Protein AF-A0A7V5DL44-F1 (afdb_monomer_lite)

Structure (mmCIF, N/CA/C/O backbone):
data_AF-A0A7V5DL44-F1
#
_entry.id   AF-A0A7V5DL44-F1
#
loop_
_atom_site.group_PDB
_atom_site.id
_atom_site.type_symbol
_atom_site.label_atom_id
_atom_site.label_alt_id
_atom_site.label_comp_id
_atom_site.label_asym_id
_atom_site.label_entity_id
_atom_site.label_seq_id
_atom_site.pdbx_PDB_ins_code
_atom_site.Cartn_x
_atom_site.Cartn_y
_atom_site.Cartn_z
_atom_site.occupancy
_atom_site.B_iso_or_equiv
_atom_site.auth_seq_id
_atom_site.auth_comp_id
_atom_site.auth_asym_id
_atom_site.auth_atom_id
_atom_site.pdbx_PDB_model_num
ATOM 1 N N . MET A 1 1 ? -21.864 4.013 19.031 1.00 68.75 1 MET A N 1
ATOM 2 C CA . MET A 1 1 ? -21.005 2.864 19.390 1.00 68.75 1 MET A CA 1
ATOM 3 C C . MET A 1 1 ? -19.789 2.934 18.497 1.00 68.75 1 MET A C 1
ATOM 5 O O . MET A 1 1 ? -19.977 3.249 17.329 1.00 68.75 1 MET A O 1
ATOM 9 N N . ALA A 1 2 ? -18.599 2.696 19.039 1.00 81.38 2 ALA A N 1
ATOM 10 C CA . ALA A 1 2 ? -17.371 2.682 18.258 1.00 81.38 2 ALA A CA 1
ATOM 11 C C . ALA A 1 2 ? -17.384 1.507 17.257 1.00 81.38 2 ALA A C 1
ATOM 13 O O . ALA A 1 2 ? -17.842 0.404 17.581 1.00 81.38 2 ALA A O 1
ATOM 14 N N . THR A 1 3 ? -16.937 1.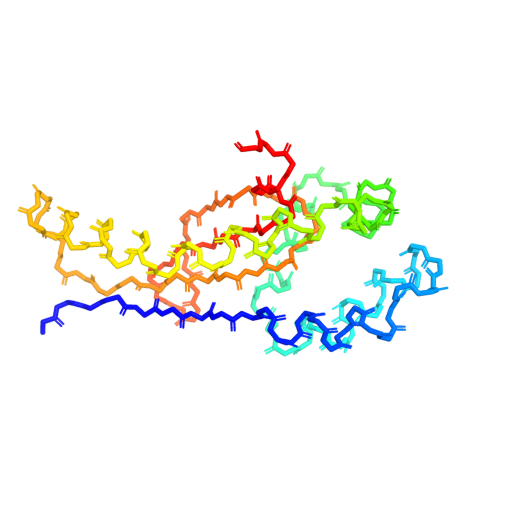764 16.032 1.00 91.25 3 THR A N 1
ATOM 15 C CA . THR A 1 3 ? -16.971 0.842 14.894 1.00 91.25 3 THR A CA 1
ATOM 16 C C . THR A 1 3 ? -15.616 0.747 14.199 1.00 91.25 3 THR A C 1
ATOM 18 O O . THR A 1 3 ? -14.800 1.668 14.243 1.00 91.25 3 THR A O 1
ATOM 21 N N . CYS A 1 4 ? -15.380 -0.359 13.492 1.00 95.00 4 CYS A N 1
ATOM 22 C CA . CYS A 1 4 ? -14.296 -0.426 12.519 1.00 95.00 4 CYS A CA 1
ATOM 23 C C . CYS A 1 4 ? -14.834 -0.308 11.094 1.00 95.00 4 CYS A C 1
ATOM 25 O O . CYS A 1 4 ? -15.925 -0.781 10.770 1.00 95.00 4 CYS A O 1
ATOM 27 N N . ARG A 1 5 ? -14.044 0.329 10.231 1.00 96.62 5 ARG A N 1
ATOM 28 C CA . ARG A 1 5 ? -14.288 0.409 8.789 1.00 96.62 5 ARG A CA 1
ATOM 29 C C . ARG A 1 5 ? -13.072 -0.098 8.040 1.00 96.62 5 ARG A C 1
ATOM 31 O O . ARG A 1 5 ? -11.958 -0.021 8.549 1.00 96.62 5 ARG A O 1
ATOM 38 N N . ILE A 1 6 ? -13.295 -0.578 6.823 1.00 98.06 6 ILE A N 1
ATOM 39 C CA . ILE A 1 6 ? -12.233 -1.092 5.962 1.00 98.06 6 ILE A CA 1
ATOM 40 C C . ILE A 1 6 ? -12.301 -0.375 4.620 1.00 98.06 6 ILE A C 1
ATOM 42 O O . ILE A 1 6 ? -13.351 -0.352 3.978 1.00 98.06 6 ILE A O 1
ATOM 46 N N . LEU A 1 7 ? -11.183 0.222 4.226 1.00 98.12 7 LEU A N 1
ATOM 47 C CA . LEU A 1 7 ? -10.916 0.680 2.873 1.00 98.12 7 LEU A CA 1
ATOM 48 C C . LEU A 1 7 ? -10.034 -0.377 2.207 1.00 98.12 7 LEU A C 1
ATOM 50 O O . LEU A 1 7 ? -8.841 -0.455 2.488 1.00 98.12 7 LEU A O 1
ATOM 54 N N . ASP A 1 8 ? -10.636 -1.207 1.362 1.00 98.44 8 ASP A N 1
ATOM 55 C CA . ASP A 1 8 ? -9.925 -2.191 0.548 1.00 98.44 8 ASP A CA 1
ATOM 56 C C . ASP A 1 8 ? -9.713 -1.609 -0.851 1.00 98.44 8 ASP A C 1
ATOM 58 O O . ASP A 1 8 ? -10.669 -1.219 -1.521 1.00 98.44 8 ASP A O 1
ATOM 62 N N . THR A 1 9 ? -8.455 -1.506 -1.266 1.00 98.56 9 THR A N 1
ATOM 63 C CA . THR A 1 9 ? -8.069 -0.916 -2.554 1.00 98.56 9 THR A CA 1
ATOM 64 C C . THR A 1 9 ? -7.603 -1.972 -3.564 1.00 98.56 9 THR A C 1
ATOM 66 O O . THR A 1 9 ? -7.057 -1.635 -4.614 1.00 98.56 9 THR A O 1
ATOM 69 N N . TRP A 1 10 ? -7.813 -3.259 -3.263 1.00 98.44 10 TRP A N 1
ATOM 70 C CA . TRP A 1 10 ? -7.323 -4.385 -4.057 1.00 98.44 10 TRP A CA 1
ATOM 71 C C . TRP A 1 10 ? -7.825 -4.396 -5.503 1.00 98.44 10 TRP A C 1
ATOM 73 O O . TRP A 1 10 ? -7.038 -4.597 -6.424 1.00 98.44 10 TRP A O 1
ATOM 83 N N . ASP A 1 11 ? -9.110 -4.128 -5.732 1.00 98.31 11 ASP A N 1
ATOM 84 C CA . ASP A 1 11 ? -9.665 -4.123 -7.092 1.00 98.31 11 ASP A CA 1
ATOM 85 C C . ASP A 1 11 ? -9.090 -2.981 -7.942 1.00 98.31 11 ASP A C 1
ATOM 87 O O . ASP A 1 11 ? -8.891 -3.126 -9.150 1.00 98.31 11 ASP A O 1
ATOM 91 N N . ASP A 1 12 ? -8.805 -1.840 -7.315 1.00 98.56 12 ASP A N 1
ATOM 92 C CA . ASP A 1 12 ? -8.146 -0.697 -7.945 1.00 98.56 12 ASP A CA 1
ATOM 93 C C . ASP A 1 12 ? -6.701 -1.047 -8.307 1.00 98.56 12 ASP A C 1
ATOM 95 O O . ASP A 1 12 ? -6.270 -0.782 -9.431 1.00 98.56 12 ASP A O 1
ATOM 99 N N . PHE A 1 13 ? -5.998 -1.733 -7.403 1.00 98.56 13 PHE A N 1
ATOM 100 C CA . PHE A 1 13 ? -4.676 -2.284 -7.668 1.00 98.56 13 PHE A CA 1
ATOM 101 C C . PHE A 1 13 ? -4.686 -3.282 -8.833 1.00 98.56 13 PHE A C 1
ATOM 103 O O . PHE A 1 13 ? -3.849 -3.168 -9.723 1.00 98.56 13 PHE A O 1
ATOM 110 N N . LEU A 1 14 ? -5.625 -4.234 -8.878 1.00 98.38 14 LEU A N 1
ATOM 111 C CA . LEU A 1 14 ? -5.693 -5.225 -9.959 1.00 98.38 14 LEU A CA 1
ATOM 112 C C . LEU A 1 14 ? -5.922 -4.574 -11.327 1.00 98.38 14 LEU A C 1
ATOM 114 O O . LEU A 1 14 ? -5.328 -5.007 -12.316 1.00 98.38 14 LEU A O 1
ATOM 118 N N . ARG A 1 15 ? -6.744 -3.519 -11.395 1.00 98.12 15 ARG A N 1
ATOM 119 C CA . ARG A 1 15 ? -6.946 -2.755 -12.638 1.00 98.12 15 ARG A CA 1
ATOM 120 C C . ARG A 1 15 ? -5.672 -2.055 -13.091 1.00 98.12 15 ARG A C 1
ATOM 122 O O . ARG A 1 15 ? -5.319 -2.161 -14.263 1.00 98.12 15 ARG A O 1
ATOM 129 N N . PHE A 1 16 ? -4.972 -1.401 -12.168 1.00 97.56 16 PHE A N 1
ATOM 130 C CA . PHE A 1 16 ? -3.660 -0.822 -12.444 1.00 97.56 16 PHE A CA 1
ATOM 131 C C . PHE A 1 16 ? -2.675 -1.894 -12.922 1.00 97.56 16 PHE A C 1
ATOM 133 O O . PHE A 1 16 ? -2.022 -1.736 -13.953 1.00 97.56 16 PHE A O 1
ATOM 140 N N . TRP A 1 17 ? -2.593 -3.011 -12.201 1.00 98.06 17 TRP A N 1
ATOM 141 C CA . TRP A 1 17 ? -1.624 -4.059 -12.475 1.00 98.06 17 TRP A CA 1
ATOM 142 C C . TRP A 1 17 ? -1.855 -4.710 -13.838 1.00 98.06 17 TRP A C 1
ATOM 144 O O . TRP A 1 17 ? -0.895 -4.970 -14.557 1.00 98.06 17 TRP A O 1
ATOM 154 N N . ALA A 1 18 ? -3.112 -4.889 -14.250 1.00 97.75 18 ALA A N 1
ATOM 155 C CA . ALA A 1 18 ? -3.444 -5.382 -15.584 1.00 97.75 18 ALA A CA 1
ATOM 156 C C . ALA A 1 18 ? -2.870 -4.499 -16.710 1.00 97.75 18 ALA A C 1
ATOM 158 O O . ALA A 1 18 ? -2.484 -5.023 -17.753 1.00 97.75 18 ALA A O 1
ATOM 159 N N . ALA A 1 19 ? -2.778 -3.181 -16.500 1.00 96.56 19 ALA A N 1
ATOM 160 C CA . ALA A 1 19 ? -2.156 -2.252 -17.445 1.00 96.56 19 ALA A CA 1
ATOM 161 C C . ALA A 1 19 ? -0.626 -2.156 -17.281 1.00 96.56 19 ALA A C 1
ATOM 163 O O . ALA A 1 19 ? 0.086 -1.891 -18.249 1.00 96.56 19 ALA A O 1
ATOM 164 N N . ALA A 1 20 ? -0.115 -2.364 -16.065 1.00 97.44 20 ALA A N 1
ATOM 165 C CA . ALA A 1 20 ? 1.287 -2.150 -15.721 1.00 97.44 20 ALA A CA 1
ATOM 166 C C . ALA A 1 20 ? 2.180 -3.387 -15.903 1.00 97.44 20 ALA A C 1
ATOM 168 O O . ALA A 1 20 ? 3.370 -3.239 -16.169 1.00 97.44 20 ALA A O 1
ATOM 169 N N . ALA A 1 21 ? 1.645 -4.604 -15.771 1.00 96.75 21 ALA A N 1
ATOM 170 C CA . ALA A 1 21 ? 2.434 -5.828 -15.593 1.00 96.75 21 ALA A CA 1
ATOM 171 C C . ALA A 1 21 ? 3.474 -6.094 -16.697 1.00 96.75 21 ALA A C 1
ATOM 173 O O . ALA A 1 21 ? 4.521 -6.675 -16.422 1.00 96.75 21 ALA A O 1
ATOM 174 N N . SER A 1 22 ? 3.209 -5.666 -17.935 1.00 96.69 22 SER A N 1
ATOM 175 C CA . SER A 1 22 ? 4.127 -5.828 -19.073 1.00 96.69 22 SER A CA 1
ATOM 176 C C . SER A 1 22 ? 5.089 -4.653 -19.284 1.00 96.69 22 SER A C 1
ATOM 178 O O . SER A 1 22 ? 5.926 -4.706 -20.183 1.00 96.69 22 SER A O 1
ATOM 180 N N . LEU A 1 23 ? 4.944 -3.567 -18.524 1.00 97.81 23 LEU A N 1
ATOM 181 C CA . LEU A 1 23 ? 5.808 -2.391 -18.603 1.00 97.81 23 LEU A CA 1
ATOM 182 C C . LEU A 1 23 ? 7.118 -2.620 -17.829 1.00 97.81 23 LEU A C 1
ATOM 184 O O . LEU A 1 23 ? 7.142 -3.408 -16.885 1.00 97.81 23 LEU A O 1
ATOM 188 N N . PRO A 1 24 ? 8.213 -1.920 -18.174 1.00 97.25 24 PRO A N 1
ATOM 189 C CA . PRO A 1 24 ? 9.427 -1.952 -17.363 1.00 97.25 24 PRO A CA 1
ATOM 190 C C . PRO A 1 24 ? 9.192 -1.310 -15.976 1.00 97.25 24 PRO A C 1
ATOM 192 O O . PRO A 1 24 ? 8.373 -0.391 -15.876 1.00 97.25 24 PRO A O 1
ATOM 195 N N . PRO A 1 25 ? 9.926 -1.713 -14.918 1.00 96.69 25 PRO A N 1
ATOM 196 C CA . PRO A 1 25 ? 9.656 -1.276 -13.541 1.00 96.69 25 PRO A CA 1
ATOM 197 C C . PRO A 1 25 ? 9.572 0.246 -13.314 1.00 96.69 25 PRO A C 1
ATOM 199 O O . PRO A 1 25 ? 8.657 0.677 -12.613 1.00 96.69 25 PRO A O 1
ATOM 202 N N . PRO A 1 26 ? 10.409 1.100 -13.941 1.00 96.12 26 PRO A N 1
ATOM 203 C CA . PRO A 1 26 ? 10.242 2.551 -13.820 1.00 96.12 26 PRO A CA 1
ATOM 204 C C . PRO A 1 26 ? 8.886 3.048 -14.347 1.00 96.12 26 PRO A C 1
ATOM 206 O O . PRO A 1 26 ? 8.226 3.868 -13.713 1.00 96.12 26 PRO A O 1
ATOM 209 N N . ALA A 1 27 ? 8.418 2.495 -15.471 1.00 97.50 27 ALA A N 1
ATOM 210 C CA . ALA A 1 27 ? 7.110 2.833 -16.028 1.00 97.50 27 ALA A CA 1
ATOM 211 C C . ALA A 1 27 ? 5.956 2.274 -15.176 1.00 97.50 27 ALA A C 1
ATOM 213 O O . ALA A 1 27 ? 4.901 2.902 -15.088 1.00 97.50 27 ALA A O 1
ATOM 214 N N . GLN A 1 28 ? 6.157 1.132 -14.508 1.00 98.00 28 GLN A N 1
ATOM 215 C CA . GLN A 1 28 ? 5.209 0.613 -13.516 1.00 98.00 28 GLN A CA 1
ATOM 216 C C . GLN A 1 28 ? 5.080 1.562 -12.320 1.00 98.00 28 GLN A C 1
ATOM 218 O O . GLN A 1 28 ? 3.961 1.838 -11.896 1.00 98.00 28 GLN A O 1
ATOM 223 N N . ALA A 1 29 ? 6.191 2.120 -11.827 1.00 96.75 29 ALA A N 1
ATOM 224 C CA . ALA A 1 29 ? 6.191 3.093 -10.735 1.00 96.75 29 ALA A CA 1
ATOM 225 C C . ALA A 1 29 ? 5.481 4.401 -11.097 1.00 96.75 29 ALA A C 1
ATOM 227 O O . ALA A 1 29 ? 4.677 4.917 -10.312 1.00 96.75 29 ALA A O 1
ATOM 228 N N . ASP A 1 30 ? 5.718 4.912 -12.303 1.00 97.06 30 ASP A N 1
ATOM 229 C CA . ASP A 1 30 ? 5.024 6.104 -12.780 1.00 97.06 30 ASP A CA 1
ATOM 230 C C . ASP A 1 30 ? 3.518 5.871 -12.928 1.00 97.06 30 ASP A C 1
ATOM 232 O O . ASP A 1 30 ? 2.725 6.710 -12.485 1.00 97.06 30 ASP A O 1
ATOM 236 N N . LEU A 1 31 ? 3.113 4.725 -13.485 1.00 97.69 31 LEU A N 1
ATOM 237 C CA . LEU A 1 31 ? 1.702 4.379 -13.642 1.00 97.69 31 LEU A CA 1
ATOM 238 C C . LEU A 1 31 ? 1.026 4.084 -12.293 1.00 97.69 31 LEU A C 1
ATOM 240 O O . LEU A 1 31 ? -0.113 4.495 -12.085 1.00 97.69 31 LEU A O 1
ATOM 244 N N . TRP A 1 32 ? 1.732 3.461 -11.345 1.00 98.06 32 TRP A N 1
ATOM 245 C CA . TRP A 1 32 ? 1.243 3.233 -9.981 1.00 98.06 32 TRP A CA 1
ATOM 246 C C . TRP A 1 32 ? 0.868 4.552 -9.314 1.00 98.06 32 TRP A C 1
ATOM 248 O O . TRP A 1 32 ? -0.217 4.680 -8.745 1.00 98.06 32 TRP A O 1
ATOM 258 N N . ARG A 1 33 ? 1.728 5.568 -9.451 1.00 97.81 33 ARG A N 1
ATOM 259 C CA . ARG A 1 33 ? 1.449 6.914 -8.949 1.00 97.81 33 ARG A CA 1
ATOM 260 C C . ARG A 1 33 ? 0.279 7.565 -9.688 1.00 97.81 33 ARG A C 1
ATOM 262 O O . ARG A 1 33 ? -0.579 8.167 -9.048 1.00 97.81 33 ARG A O 1
ATOM 269 N N . ALA A 1 34 ? 0.297 7.513 -11.018 1.00 97.69 34 ALA A N 1
ATOM 270 C CA . ALA A 1 34 ? -0.598 8.296 -11.867 1.00 97.69 34 ALA A CA 1
ATOM 271 C C . ALA A 1 34 ? -2.021 7.725 -11.985 1.00 97.69 34 ALA A C 1
ATOM 273 O O . ALA A 1 34 ? -2.941 8.496 -12.242 1.00 97.69 34 ALA A O 1
ATOM 274 N N . ASP A 1 35 ? -2.209 6.417 -11.793 1.00 97.50 35 ASP A N 1
ATOM 275 C CA . ASP A 1 35 ? -3.515 5.755 -11.911 1.00 97.50 35 ASP A CA 1
ATOM 276 C C . ASP A 1 35 ? -4.013 5.207 -10.568 1.00 97.50 35 ASP A C 1
ATOM 278 O O . ASP A 1 35 ? -5.024 5.676 -10.044 1.00 97.50 35 ASP A O 1
ATOM 282 N N . TYR A 1 36 ? -3.297 4.251 -9.970 1.00 98.38 36 TYR A N 1
ATOM 283 C CA . TYR A 1 36 ? -3.757 3.602 -8.739 1.00 98.38 36 TYR A CA 1
ATOM 284 C C . TYR A 1 36 ? -3.764 4.570 -7.551 1.00 98.38 36 TYR A C 1
ATOM 286 O O . TYR A 1 36 ? -4.806 4.825 -6.946 1.00 98.38 36 TYR A O 1
ATOM 294 N N . MET A 1 37 ? -2.612 5.159 -7.237 1.00 98.25 37 MET A N 1
ATOM 295 C CA . MET A 1 37 ? -2.454 6.040 -6.081 1.00 98.25 37 MET A CA 1
ATOM 296 C C . MET A 1 37 ? -3.059 7.430 -6.268 1.00 98.25 37 MET A C 1
ATOM 298 O O . MET A 1 37 ? -3.366 8.092 -5.278 1.00 98.25 37 MET A O 1
ATOM 302 N N . ALA A 1 38 ? -3.300 7.868 -7.505 1.00 97.81 38 ALA A N 1
ATOM 303 C CA . ALA A 1 38 ? -4.003 9.122 -7.776 1.00 97.81 38 ALA A CA 1
ATOM 304 C C . ALA A 1 38 ? -5.422 9.141 -7.174 1.00 97.81 38 ALA A C 1
ATOM 306 O O . ALA A 1 38 ? -5.941 10.205 -6.836 1.00 97.81 38 ALA A O 1
ATOM 307 N N . ARG A 1 39 ? -6.028 7.963 -6.977 1.00 98.06 39 ARG A N 1
ATOM 308 C CA . ARG A 1 39 ? -7.332 7.786 -6.315 1.00 98.06 39 ARG A CA 1
ATOM 309 C C . ARG A 1 39 ? -7.260 7.932 -4.794 1.00 98.06 39 ARG A C 1
ATOM 311 O O . ARG A 1 39 ? -8.280 8.168 -4.154 1.00 98.06 39 ARG A O 1
ATOM 318 N N . TYR A 1 40 ? -6.061 7.812 -4.225 1.00 98.31 40 TYR A N 1
ATOM 319 C CA . TYR A 1 40 ? -5.799 7.819 -2.787 1.00 98.31 40 TYR A CA 1
ATOM 320 C C . TYR A 1 40 ? -4.658 8.802 -2.457 1.00 98.31 40 TYR A C 1
ATOM 322 O O . TYR A 1 40 ? -3.593 8.396 -1.988 1.00 98.31 40 TYR A O 1
ATOM 330 N N . PRO A 1 41 ? -4.844 10.117 -2.687 1.00 97.94 41 PRO A N 1
ATOM 331 C CA . PRO A 1 41 ? -3.758 11.100 -2.620 1.00 97.94 41 PRO A CA 1
ATOM 332 C C . PRO A 1 41 ? -3.107 11.210 -1.235 1.00 97.94 41 PRO A C 1
ATOM 334 O O . PRO A 1 41 ? -1.904 11.451 -1.135 1.00 97.94 41 PRO A O 1
ATOM 337 N N . GLU A 1 42 ? -3.863 11.005 -0.152 1.00 98.12 42 GLU A N 1
ATOM 338 C CA . GLU A 1 42 ? -3.279 10.954 1.192 1.00 98.12 42 GLU A CA 1
ATOM 339 C C . GLU A 1 42 ? -2.394 9.713 1.379 1.00 98.12 42 GLU A C 1
ATOM 341 O O . GLU A 1 42 ? -1.322 9.816 1.977 1.00 98.12 42 GLU A O 1
ATOM 346 N N . LEU A 1 43 ? -2.806 8.558 0.846 1.00 97.62 43 LEU A N 1
ATOM 347 C CA . LEU A 1 43 ? -2.044 7.310 0.925 1.00 97.62 43 LEU A CA 1
ATOM 348 C C . LEU A 1 43 ? -0.745 7.407 0.119 1.00 97.62 43 LEU A C 1
ATOM 350 O O . LEU A 1 43 ? 0.307 6.994 0.605 1.00 97.62 43 LEU A O 1
ATOM 354 N N . LEU A 1 44 ? -0.811 8.006 -1.074 1.00 97.88 44 LEU A N 1
ATOM 355 C CA . LEU A 1 44 ? 0.360 8.322 -1.890 1.00 97.88 44 LEU A CA 1
ATOM 356 C C . LEU A 1 44 ? 1.349 9.185 -1.114 1.00 97.88 44 LEU A C 1
ATOM 358 O O . LEU A 1 44 ? 2.523 8.844 -0.999 1.00 97.88 44 LEU A O 1
ATOM 362 N N . ARG A 1 45 ? 0.857 10.303 -0.571 1.00 97.31 45 ARG A N 1
ATOM 363 C CA . ARG A 1 45 ? 1.691 11.260 0.148 1.00 97.31 45 ARG A CA 1
ATOM 364 C C . ARG A 1 45 ? 2.365 10.605 1.347 1.00 97.31 45 ARG A C 1
ATOM 366 O O . ARG A 1 45 ? 3.556 10.782 1.519 1.00 97.31 45 ARG A O 1
ATOM 373 N N . LYS A 1 46 ? 1.647 9.799 2.132 1.00 96.75 46 LYS A N 1
ATOM 374 C CA . LYS A 1 46 ? 2.234 9.088 3.280 1.00 96.75 46 LYS A CA 1
ATOM 375 C C . LYS A 1 46 ? 3.402 8.183 2.889 1.00 96.75 46 LYS A C 1
ATOM 377 O O . LYS A 1 46 ? 4.410 8.195 3.580 1.00 96.75 46 LYS A O 1
ATOM 382 N N . GLN A 1 47 ? 3.273 7.429 1.799 1.00 96.56 47 GLN A N 1
ATOM 383 C CA . GLN A 1 47 ? 4.343 6.546 1.325 1.00 96.56 47 GLN A CA 1
ATOM 384 C C . GLN A 1 47 ? 5.528 7.329 0.748 1.00 96.56 47 GLN A C 1
ATOM 386 O O . GLN A 1 47 ? 6.681 7.020 1.030 1.00 96.56 47 GLN A O 1
ATOM 391 N N . ALA A 1 48 ? 5.256 8.371 -0.040 1.00 96.00 48 ALA A N 1
ATOM 392 C CA . ALA A 1 48 ? 6.308 9.210 -0.604 1.00 96.00 48 ALA A CA 1
ATOM 393 C C . ALA A 1 48 ? 7.055 10.005 0.483 1.00 96.00 48 ALA A C 1
ATOM 395 O O . ALA A 1 48 ? 8.281 10.101 0.432 1.00 96.00 48 ALA A O 1
ATOM 396 N N . ASP A 1 49 ? 6.334 10.548 1.469 1.00 95.88 49 ASP A N 1
ATOM 397 C CA . ASP A 1 49 ? 6.896 11.305 2.592 1.00 95.88 49 ASP A CA 1
ATOM 398 C C . ASP A 1 49 ? 7.786 10.407 3.471 1.00 95.88 49 ASP A C 1
ATOM 400 O O . ASP A 1 49 ? 8.827 10.868 3.935 1.00 95.88 49 ASP A O 1
ATOM 404 N N . ASP A 1 50 ? 7.425 9.130 3.665 1.00 95.62 50 ASP A N 1
ATOM 405 C CA . ASP A 1 50 ? 8.214 8.166 4.446 1.00 95.62 50 ASP A CA 1
ATOM 406 C C . ASP A 1 50 ? 9.635 8.005 3.884 1.00 95.62 50 ASP A C 1
ATOM 408 O O . ASP A 1 50 ? 10.615 8.233 4.598 1.00 95.62 50 ASP A O 1
ATOM 412 N N . TYR A 1 51 ? 9.764 7.741 2.582 1.00 95.62 51 TYR A N 1
ATOM 413 C CA . TYR A 1 51 ? 11.070 7.679 1.918 1.00 95.62 51 TYR A CA 1
ATOM 414 C C . TYR A 1 51 ? 11.757 9.043 1.822 1.00 95.62 51 TYR A C 1
ATOM 416 O O . TYR A 1 51 ? 12.958 9.152 2.077 1.00 95.62 51 TYR A O 1
ATOM 424 N N . THR A 1 52 ? 11.001 10.102 1.519 1.00 94.69 52 THR A N 1
ATOM 425 C CA . THR A 1 52 ? 11.556 11.460 1.403 1.00 94.69 52 THR A CA 1
ATOM 426 C C . THR A 1 52 ? 12.188 11.914 2.721 1.00 94.69 52 THR A C 1
ATOM 428 O O . THR A 1 52 ? 13.256 12.524 2.714 1.00 94.69 52 THR A O 1
ATOM 431 N N . SER A 1 53 ? 11.584 11.566 3.863 1.00 95.31 53 SER A N 1
ATOM 432 C CA . SER A 1 53 ? 12.117 11.874 5.197 1.00 95.31 53 SER A CA 1
ATOM 433 C C . SER A 1 53 ? 13.451 11.178 5.496 1.00 95.31 53 SER A C 1
ATOM 435 O O . SER A 1 53 ? 14.225 11.651 6.326 1.00 95.31 53 SER A O 1
ATOM 437 N N . GLN A 1 54 ? 13.742 10.093 4.778 1.00 94.44 54 GLN A N 1
ATOM 438 C CA . GLN A 1 54 ? 14.987 9.329 4.849 1.00 94.44 54 GLN A CA 1
ATOM 439 C C . GLN 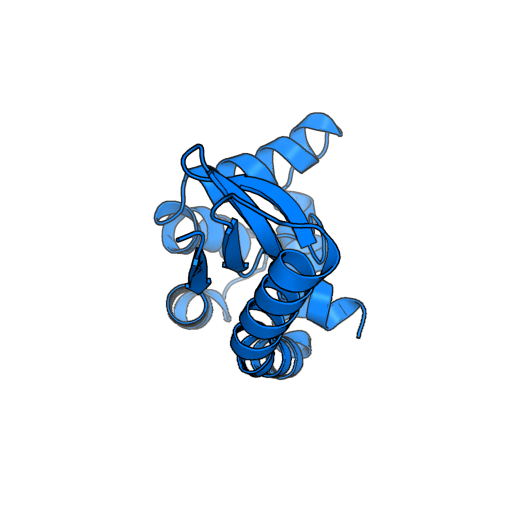A 1 54 ? 15.996 9.758 3.768 1.00 94.44 54 GLN A C 1
ATOM 441 O O . GLN A 1 54 ? 17.081 9.186 3.682 1.00 94.44 54 GLN A O 1
ATOM 446 N N . GLY A 1 55 ? 15.664 10.760 2.942 1.00 95.38 55 GLY A N 1
ATOM 447 C CA . GLY A 1 55 ? 16.513 11.219 1.841 1.00 95.38 55 GLY A CA 1
ATOM 448 C C . GLY A 1 55 ? 16.564 10.256 0.651 1.00 95.38 55 GLY A C 1
ATOM 449 O O . GLY A 1 55 ? 17.533 10.281 -0.104 1.00 95.38 55 GLY A O 1
ATOM 450 N N . VAL A 1 56 ? 15.550 9.399 0.494 1.00 95.31 56 VAL A N 1
ATOM 451 C CA . VAL A 1 56 ? 15.471 8.367 -0.550 1.00 95.31 56 VAL A CA 1
ATOM 452 C C . VAL A 1 56 ? 14.391 8.736 -1.571 1.00 95.31 56 VAL A C 1
ATOM 454 O O . VAL A 1 56 ? 13.288 9.125 -1.183 1.00 95.31 56 VAL A O 1
ATOM 457 N N . ASP A 1 57 ? 14.673 8.591 -2.874 1.00 95.12 57 ASP A N 1
ATOM 458 C CA . ASP A 1 57 ? 13.619 8.661 -3.895 1.00 95.12 57 ASP A CA 1
ATOM 459 C C . ASP A 1 57 ? 12.816 7.359 -3.873 1.00 95.12 57 ASP A C 1
ATOM 461 O O . ASP A 1 57 ? 13.319 6.262 -4.124 1.00 95.12 57 ASP A O 1
ATOM 465 N N . TRP A 1 58 ? 11.532 7.489 -3.562 1.00 95.50 58 TRP A N 1
ATOM 466 C CA . TRP A 1 58 ? 10.612 6.366 -3.496 1.00 95.50 58 TRP A CA 1
ATOM 467 C C . TRP A 1 58 ? 10.474 5.638 -4.842 1.00 95.50 58 TRP A C 1
ATOM 469 O O . TRP A 1 58 ? 10.150 4.451 -4.855 1.00 95.50 58 TRP A O 1
ATOM 479 N N . ARG A 1 59 ? 10.730 6.314 -5.975 1.00 95.62 59 ARG A N 1
ATOM 480 C CA . ARG A 1 59 ? 10.678 5.697 -7.311 1.00 95.62 59 ARG A CA 1
ATOM 481 C C . ARG A 1 59 ? 11.747 4.638 -7.492 1.00 95.62 59 ARG A C 1
ATOM 483 O O . ARG A 1 59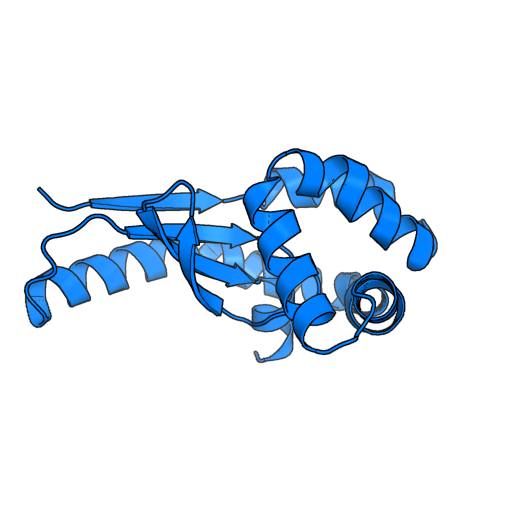 ? 11.435 3.586 -8.042 1.00 95.62 59 ARG A O 1
ATOM 490 N N . ASP A 1 60 ? 12.954 4.901 -7.004 1.00 94.81 60 ASP A N 1
ATOM 491 C CA . ASP A 1 60 ? 14.075 3.967 -7.104 1.00 94.81 60 ASP A CA 1
ATOM 492 C C . ASP A 1 60 ? 13.762 2.706 -6.296 1.00 94.81 60 ASP A C 1
ATOM 494 O O . ASP A 1 60 ? 13.854 1.590 -6.801 1.00 94.81 60 ASP A O 1
ATOM 498 N N . ILE A 1 61 ? 13.254 2.869 -5.069 1.00 95.00 61 ILE A N 1
ATOM 499 C CA . ILE A 1 61 ? 12.819 1.734 -4.244 1.00 95.00 61 ILE A CA 1
ATOM 500 C C . ILE A 1 61 ? 11.713 0.936 -4.934 1.00 95.00 61 ILE A C 1
ATOM 502 O O . ILE A 1 61 ? 11.779 -0.295 -5.000 1.00 95.00 61 ILE A O 1
ATOM 506 N N . ALA A 1 62 ? 10.709 1.625 -5.469 1.00 95.75 62 ALA A N 1
ATOM 507 C CA . ALA A 1 62 ? 9.595 0.974 -6.127 1.00 95.75 62 ALA A CA 1
ATOM 508 C C . ALA A 1 62 ? 10.060 0.173 -7.358 1.00 95.75 62 ALA A C 1
ATOM 510 O O . ALA A 1 62 ? 9.714 -1.004 -7.488 1.00 95.75 62 ALA A O 1
ATOM 511 N N . ALA A 1 63 ? 10.873 0.783 -8.226 1.00 94.88 63 ALA A N 1
ATOM 512 C CA . ALA A 1 63 ? 11.362 0.186 -9.466 1.00 94.88 63 ALA A CA 1
ATOM 513 C C . ALA A 1 63 ? 12.381 -0.941 -9.239 1.00 94.88 63 ALA A C 1
ATOM 515 O O . ALA A 1 63 ? 12.331 -1.944 -9.949 1.00 94.88 63 ALA A O 1
ATOM 516 N N . ASP A 1 64 ? 13.261 -0.818 -8.245 1.00 95.00 64 ASP A N 1
ATOM 517 C CA . ASP A 1 64 ? 14.365 -1.765 -8.056 1.00 95.00 64 ASP A CA 1
ATOM 518 C C . ASP A 1 64 ? 14.009 -2.916 -7.114 1.00 95.00 64 ASP A C 1
ATOM 520 O O . ASP A 1 64 ? 14.524 -4.029 -7.257 1.00 95.00 64 ASP A O 1
ATOM 524 N N . ARG A 1 65 ? 13.137 -2.671 -6.127 1.00 93.88 65 ARG A N 1
ATOM 525 C CA . ARG A 1 65 ? 12.881 -3.633 -5.043 1.00 93.88 65 ARG A CA 1
ATOM 526 C C . ARG A 1 65 ? 11.487 -4.233 -5.079 1.00 93.88 65 ARG A C 1
ATOM 528 O O . ARG A 1 65 ? 11.343 -5.426 -4.815 1.00 93.88 65 ARG A O 1
ATOM 535 N N . ILE A 1 66 ? 10.476 -3.428 -5.391 1.00 96.00 66 ILE A N 1
ATOM 536 C CA . ILE A 1 66 ? 9.077 -3.820 -5.192 1.00 96.00 66 ILE A CA 1
ATOM 537 C C . ILE A 1 66 ? 8.478 -4.396 -6.469 1.00 96.00 66 ILE A C 1
ATOM 539 O O . ILE A 1 66 ? 8.118 -5.574 -6.512 1.00 96.00 66 ILE A O 1
ATOM 543 N N . PHE A 1 67 ? 8.427 -3.604 -7.538 1.00 96.69 67 PHE A N 1
ATOM 544 C CA . PHE A 1 67 ? 7.804 -4.001 -8.797 1.00 96.69 67 PHE A CA 1
ATOM 545 C C . PHE A 1 67 ? 8.395 -5.266 -9.440 1.00 96.69 67 PHE A C 1
ATOM 547 O O . PHE A 1 67 ? 7.609 -6.120 -9.859 1.00 96.69 67 PHE A O 1
ATOM 554 N N . PRO A 1 68 ? 9.726 -5.490 -9.443 1.00 96.50 68 PRO A N 1
ATOM 555 C CA . PRO A 1 68 ? 10.303 -6.720 -9.988 1.00 96.50 68 PRO A CA 1
ATOM 556 C C . PRO A 1 68 ? 9.861 -7.990 -9.250 1.00 96.50 68 PRO A C 1
ATOM 558 O O . PRO A 1 68 ? 9.863 -9.073 -9.828 1.00 96.50 68 PRO A O 1
ATOM 561 N N . ARG A 1 69 ? 9.493 -7.872 -7.968 1.00 95.75 69 ARG A N 1
ATOM 562 C CA . ARG A 1 69 ? 9.088 -8.994 -7.106 1.00 95.75 69 ARG A CA 1
ATOM 563 C C . ARG A 1 69 ? 7.578 -9.137 -6.979 1.00 95.75 69 ARG A C 1
ATOM 565 O O . ARG A 1 69 ? 7.098 -10.179 -6.538 1.00 95.75 69 ARG A O 1
ATOM 572 N N . LEU A 1 70 ? 6.823 -8.115 -7.374 1.00 95.12 70 LEU A N 1
ATOM 573 C CA . LEU A 1 70 ? 5.369 -8.091 -7.271 1.00 95.12 70 LEU A CA 1
ATOM 574 C C . LEU A 1 70 ? 4.689 -9.311 -7.921 1.00 95.12 70 LEU A C 1
ATOM 576 O O . LEU A 1 70 ? 3.852 -9.911 -7.246 1.00 95.12 70 LEU A O 1
ATOM 580 N N . PRO A 1 71 ? 5.055 -9.753 -9.150 1.00 96.06 71 PRO A N 1
ATOM 581 C CA . PRO A 1 71 ? 4.416 -10.911 -9.780 1.00 96.06 71 PRO A CA 1
ATOM 582 C C . PRO A 1 71 ? 4.496 -12.184 -8.928 1.00 96.06 71 PRO A C 1
ATOM 584 O O . PRO A 1 71 ? 3.517 -12.917 -8.804 1.00 96.06 71 PRO A O 1
ATOM 587 N N . GLU A 1 72 ? 5.652 -12.422 -8.306 1.00 96.62 72 GLU A N 1
ATOM 588 C CA . GLU A 1 72 ? 5.904 -13.585 -7.448 1.00 96.62 72 GLU A CA 1
ATOM 589 C C . GLU A 1 72 ? 5.113 -13.496 -6.131 1.00 96.62 72 GLU A C 1
ATOM 591 O O . GLU A 1 72 ? 4.725 -14.517 -5.557 1.00 96.62 72 GLU A O 1
ATOM 596 N N . ARG A 1 73 ? 4.843 -12.273 -5.656 1.00 96.56 73 ARG A N 1
ATOM 597 C CA . ARG A 1 73 ? 4.132 -11.993 -4.399 1.00 96.56 73 ARG A CA 1
ATOM 598 C C . ARG A 1 73 ? 2.610 -12.003 -4.548 1.00 96.56 73 ARG A C 1
ATOM 600 O O . ARG A 1 73 ? 1.928 -12.267 -3.558 1.00 96.56 73 ARG A O 1
ATOM 607 N N . LEU A 1 74 ? 2.067 -11.787 -5.749 1.00 97.38 74 LEU A N 1
ATOM 608 C CA . LEU A 1 74 ? 0.621 -11.667 -5.998 1.00 97.38 74 LEU A CA 1
ATOM 609 C C . LEU A 1 74 ? -0.242 -12.760 -5.344 1.00 97.38 74 LEU A C 1
ATOM 611 O O . LEU A 1 74 ? -1.216 -12.398 -4.681 1.00 97.38 74 LEU A O 1
ATOM 615 N N . PRO A 1 75 ? 0.085 -14.068 -5.440 1.00 97.56 75 PRO A N 1
ATOM 616 C CA . PRO A 1 75 ? -0.732 -15.097 -4.797 1.00 97.56 75 PRO A CA 1
ATOM 617 C C . PRO A 1 75 ? -0.804 -14.933 -3.274 1.00 97.56 75 PRO A C 1
ATOM 619 O O . PRO A 1 75 ? -1.859 -15.131 -2.674 1.00 97.56 75 PRO A O 1
ATOM 622 N N . ARG A 1 76 ? 0.305 -14.533 -2.639 1.00 98.06 76 ARG A N 1
ATOM 623 C CA . ARG A 1 76 ? 0.361 -14.284 -1.191 1.00 98.06 76 ARG A CA 1
ATOM 624 C C . ARG A 1 76 ? -0.341 -12.985 -0.812 1.00 98.06 76 ARG A C 1
ATOM 626 O O . ARG A 1 76 ? -1.041 -12.962 0.194 1.00 98.06 76 ARG A O 1
ATOM 633 N N . MET A 1 77 ? -0.217 -11.942 -1.631 1.00 98.31 77 MET A N 1
ATOM 634 C CA . MET A 1 77 ? -0.931 -10.675 -1.445 1.00 98.31 77 MET A CA 1
ATOM 635 C C . MET A 1 77 ? -2.446 -10.896 -1.463 1.00 98.31 77 MET A C 1
ATOM 637 O O . MET A 1 77 ? -3.141 -10.444 -0.557 1.00 98.31 77 MET A O 1
ATOM 641 N N . GLN A 1 78 ? -2.951 -11.662 -2.434 1.00 98.38 78 GLN A N 1
ATOM 642 C CA . GLN A 1 78 ? -4.369 -12.010 -2.499 1.00 98.38 78 GLN A CA 1
ATOM 643 C C . GLN A 1 78 ? -4.804 -12.834 -1.283 1.00 98.38 78 GLN A C 1
ATOM 645 O O . GLN A 1 78 ? -5.800 -12.524 -0.635 1.00 98.38 78 GLN A O 1
ATOM 650 N N . ALA A 1 79 ? -4.007 -13.837 -0.914 1.00 98.06 79 ALA A N 1
ATOM 651 C CA . ALA A 1 79 ? -4.269 -14.658 0.258 1.00 98.06 79 ALA A CA 1
ATOM 652 C C . ALA A 1 79 ? -4.317 -13.824 1.558 1.00 98.06 79 ALA A C 1
ATOM 654 O O . ALA A 1 79 ? -5.144 -14.093 2.435 1.00 98.06 79 ALA A O 1
ATOM 655 N N . ALA A 1 80 ? -3.453 -12.817 1.701 1.00 97.94 80 ALA A N 1
ATOM 656 C CA . ALA A 1 80 ? -3.482 -11.884 2.823 1.00 97.94 80 ALA A CA 1
ATOM 657 C C . ALA A 1 80 ? -4.737 -11.003 2.774 1.00 97.94 80 ALA A C 1
ATOM 659 O O . ALA A 1 80 ? -5.480 -10.938 3.755 1.00 97.94 80 ALA A O 1
ATOM 660 N N . ARG A 1 81 ? -5.026 -10.401 1.615 1.00 98.06 81 ARG A N 1
ATOM 661 C CA . ARG A 1 81 ? -6.222 -9.588 1.377 1.00 98.06 81 ARG A CA 1
ATOM 662 C C . ARG A 1 81 ? -7.509 -10.324 1.741 1.00 98.06 81 ARG A C 1
ATOM 664 O O . ARG A 1 81 ? -8.380 -9.728 2.358 1.00 98.06 81 ARG A O 1
ATOM 671 N N . ASP A 1 82 ? -7.628 -11.609 1.421 1.00 98.25 82 ASP A N 1
ATOM 672 C CA . ASP A 1 82 ? -8.844 -12.383 1.706 1.00 98.25 82 ASP A CA 1
ATOM 673 C C . ASP A 1 82 ? -9.062 -12.626 3.207 1.00 98.25 82 ASP A C 1
ATOM 675 O O . ASP A 1 82 ? -10.193 -12.792 3.662 1.00 98.25 82 ASP A O 1
ATOM 679 N N . ARG A 1 83 ? -7.987 -12.620 4.002 1.00 97.25 83 ARG A N 1
ATOM 680 C CA . ARG A 1 83 ? -8.044 -12.846 5.454 1.00 97.25 83 ARG A CA 1
ATOM 681 C C . ARG A 1 83 ? -8.160 -11.552 6.249 1.00 97.25 83 ARG A C 1
ATOM 683 O O . ARG A 1 83 ? -8.843 -11.530 7.275 1.00 97.25 83 ARG A O 1
ATOM 690 N N . LEU A 1 84 ? -7.492 -10.490 5.798 1.00 97.25 84 LEU A N 1
ATOM 691 C CA . LEU A 1 84 ? -7.356 -9.239 6.542 1.00 97.25 84 LEU A CA 1
ATOM 692 C C . LEU A 1 84 ? -8.695 -8.639 6.987 1.00 97.25 84 LEU A C 1
ATOM 694 O O . LEU A 1 84 ? -8.780 -8.295 8.162 1.00 97.25 84 LEU A O 1
ATOM 698 N N . PRO A 1 85 ? -9.765 -8.577 6.170 1.00 97.25 85 PRO A N 1
ATOM 699 C CA . PRO A 1 85 ? -11.039 -8.034 6.622 1.00 97.25 85 PRO A CA 1
ATOM 700 C C . PRO A 1 85 ? -11.591 -8.717 7.876 1.00 97.25 85 PRO A C 1
ATOM 702 O O . PRO A 1 85 ? -12.011 -8.047 8.819 1.00 97.25 85 PRO A O 1
ATOM 705 N N . HIS A 1 86 ? -11.518 -10.048 7.929 1.00 96.94 86 HIS A N 1
ATOM 706 C CA . HIS A 1 86 ? -11.958 -10.822 9.088 1.00 96.94 86 HIS A CA 1
ATOM 707 C C . HIS A 1 86 ? -11.051 -10.599 10.302 1.00 96.94 86 HIS A C 1
ATOM 709 O O . HIS A 1 86 ? -11.537 -10.431 11.423 1.00 96.94 86 HIS A O 1
ATOM 715 N N . VAL A 1 87 ? -9.735 -10.556 10.079 1.00 96.38 87 VAL A N 1
ATOM 716 C CA . VAL A 1 87 ? -8.739 -10.309 11.130 1.00 96.38 87 VAL A CA 1
ATOM 717 C C . VAL A 1 87 ? -8.900 -8.908 11.724 1.00 96.38 87 VAL A C 1
ATOM 719 O O . VAL A 1 87 ? -8.932 -8.771 12.943 1.00 96.38 87 VAL A O 1
ATOM 722 N N . CYS A 1 88 ? -9.071 -7.878 10.894 1.00 96.94 88 CYS A N 1
ATOM 723 C CA . CYS A 1 88 ? -9.272 -6.493 11.317 1.00 96.94 88 CYS A CA 1
ATOM 724 C C . CYS A 1 88 ? -10.499 -6.348 12.220 1.00 96.94 88 CYS A C 1
ATOM 726 O O . CYS A 1 88 ? -10.394 -5.776 13.305 1.00 96.94 88 CYS A O 1
ATOM 728 N N . VAL A 1 89 ? -11.639 -6.917 11.811 1.00 96.12 89 VAL A N 1
ATOM 729 C CA . VAL A 1 89 ? -12.865 -6.906 12.623 1.00 96.12 89 VAL A CA 1
ATOM 730 C C . VAL A 1 89 ? -12.633 -7.630 13.949 1.00 96.12 89 VAL A C 1
ATOM 732 O O . VAL A 1 89 ? -12.933 -7.085 15.008 1.00 96.12 89 VAL A O 1
ATOM 735 N N . SER A 1 90 ? -12.042 -8.828 13.917 1.00 96.81 90 SER A N 1
ATOM 736 C CA . SER A 1 90 ? -11.794 -9.609 15.133 1.00 96.81 90 SER A CA 1
ATOM 737 C C . SER A 1 90 ? -10.836 -8.915 16.106 1.00 96.81 90 SER A C 1
ATOM 739 O O . SER A 1 90 ? -11.061 -8.970 17.317 1.00 96.81 90 SER A O 1
ATOM 741 N N . ILE A 1 91 ? -9.769 -8.283 15.609 1.00 95.31 91 ILE A N 1
ATOM 742 C CA . ILE A 1 91 ? -8.801 -7.554 16.437 1.00 95.31 91 ILE A CA 1
ATOM 743 C C . ILE A 1 91 ? -9.456 -6.316 17.040 1.00 95.31 91 ILE A C 1
ATOM 745 O O . ILE A 1 91 ? -9.282 -6.070 18.232 1.00 95.31 91 ILE A O 1
ATOM 749 N N . TYR A 1 92 ? -10.229 -5.566 16.253 1.00 96.69 92 TYR A N 1
ATOM 750 C CA . TYR A 1 92 ? -10.940 -4.391 16.744 1.00 96.69 92 TYR A CA 1
ATOM 751 C C . TYR A 1 92 ? -11.921 -4.748 17.864 1.00 96.69 92 TYR A C 1
ATOM 753 O O . TYR A 1 92 ? -11.901 -4.127 18.923 1.00 96.69 92 TYR A O 1
ATOM 761 N N . GLU A 1 93 ? -12.728 -5.791 17.671 1.00 95.81 93 GLU A N 1
ATOM 762 C CA . GLU A 1 93 ? -13.680 -6.271 18.676 1.00 95.81 93 GLU A CA 1
ATOM 763 C C . GLU A 1 93 ? -12.981 -6.706 19.969 1.00 95.81 93 GLU A C 1
ATOM 765 O O . GLU A 1 93 ? -13.402 -6.345 21.071 1.00 95.81 93 GLU A O 1
ATOM 770 N N . ARG A 1 94 ? -11.852 -7.416 19.852 1.00 96.31 94 ARG A N 1
ATOM 771 C CA . ARG A 1 94 ? -11.047 -7.804 21.013 1.00 96.31 94 ARG A CA 1
ATOM 772 C C . ARG A 1 94 ? -10.425 -6.596 21.710 1.00 96.31 94 ARG A C 1
ATOM 774 O O . ARG A 1 94 ? -10.419 -6.559 22.939 1.00 96.31 94 ARG A O 1
ATOM 781 N N . ALA A 1 95 ? -9.915 -5.627 20.955 1.00 95.06 95 ALA A N 1
ATOM 782 C CA . ALA A 1 95 ? -9.358 -4.392 21.497 1.00 95.06 95 ALA A CA 1
ATOM 783 C C . ALA A 1 95 ? -10.434 -3.587 22.235 1.00 95.06 95 ALA A C 1
ATOM 785 O O . ALA A 1 95 ? -10.199 -3.168 23.362 1.00 95.06 95 ALA A O 1
ATOM 786 N N . ARG A 1 96 ? -11.639 -3.468 21.668 1.00 94.88 96 ARG A N 1
ATOM 787 C CA . ARG A 1 96 ? -12.789 -2.841 22.328 1.00 94.88 96 ARG A CA 1
ATOM 788 C C . ARG A 1 96 ? -13.135 -3.524 23.645 1.00 94.88 96 ARG A C 1
ATOM 790 O O . ARG A 1 96 ? -13.247 -2.854 24.659 1.00 94.88 96 ARG A O 1
ATOM 797 N N . ALA A 1 97 ? -13.250 -4.849 23.648 1.00 95.31 97 ALA A N 1
ATOM 798 C CA . ALA A 1 97 ? -13.619 -5.596 24.849 1.00 95.31 97 ALA A CA 1
ATOM 799 C C . ALA A 1 97 ? -12.526 -5.608 25.934 1.00 9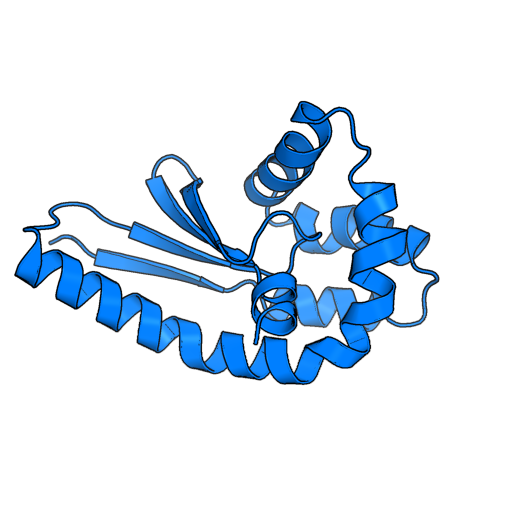5.31 97 ALA A C 1
ATOM 801 O O . ALA A 1 97 ? -12.841 -5.696 27.116 1.00 95.31 97 ALA A O 1
ATOM 802 N N . THR A 1 98 ? -11.249 -5.566 25.542 1.00 97.06 98 THR A N 1
ATOM 803 C CA . THR A 1 98 ? -10.115 -5.759 26.468 1.00 97.06 98 THR A CA 1
ATOM 804 C C . THR A 1 98 ? -9.512 -4.442 26.947 1.00 97.06 98 THR A C 1
ATOM 806 O O . THR A 1 98 ? -9.054 -4.357 28.081 1.00 97.06 98 THR A O 1
ATOM 809 N N . LEU A 1 99 ? -9.467 -3.436 26.072 1.00 95.50 99 LEU A N 1
ATOM 810 C CA . LEU A 1 99 ? -8.817 -2.146 26.312 1.00 95.50 99 LEU A CA 1
ATOM 811 C C . LEU A 1 99 ? -9.822 -0.997 26.459 1.00 95.50 99 LEU A C 1
ATOM 813 O O . LEU A 1 99 ? -9.394 0.148 26.538 1.00 95.50 99 LEU A O 1
ATOM 817 N N . ASP A 1 100 ? -11.125 -1.299 26.455 1.00 93.94 100 ASP A N 1
ATOM 818 C CA . ASP A 1 100 ? -12.213 -0.310 26.465 1.00 93.94 100 ASP A CA 1
ATOM 819 C C . ASP A 1 100 ? -12.072 0.729 25.339 1.00 93.94 100 ASP A C 1
ATOM 821 O O . ASP A 1 100 ? -12.196 1.935 25.531 1.00 93.94 100 ASP A O 1
ATOM 825 N N . LEU A 1 101 ? -11.733 0.246 24.137 1.00 93.69 101 LEU A N 1
ATOM 826 C CA . LEU A 1 101 ? -11.527 1.101 22.969 1.00 93.69 101 LEU A CA 1
ATOM 827 C C . LEU A 1 101 ? -12.830 1.827 22.598 1.00 93.69 101 LEU A C 1
ATOM 829 O O . LEU A 1 101 ? -13.770 1.217 22.089 1.00 93.69 101 LEU A O 1
ATOM 833 N N . ASP A 1 102 ? -12.868 3.139 22.793 1.00 93.81 102 ASP A N 1
ATOM 834 C CA . ASP A 1 102 ? -14.077 3.957 22.661 1.00 93.81 102 ASP A CA 1
ATOM 835 C C . ASP A 1 102 ? -14.140 4.781 21.362 1.00 93.81 102 ASP A C 1
ATOM 837 O O . ASP A 1 102 ? -15.056 5.585 21.172 1.00 93.81 102 ASP A O 1
ATOM 841 N N . PHE A 1 103 ? -13.214 4.546 20.426 1.00 94.50 103 PHE A N 1
ATOM 842 C CA . PHE A 1 103 ? -13.115 5.281 19.164 1.00 94.50 103 PHE A CA 1
ATOM 843 C C . PHE A 1 103 ? -13.147 4.393 17.912 1.00 94.50 103 PHE A C 1
ATOM 845 O O . PHE A 1 103 ? -12.852 3.193 17.934 1.00 94.50 103 PHE A O 1
ATOM 852 N N . ASP A 1 104 ? -13.510 5.014 16.786 1.00 95.62 104 ASP A N 1
ATOM 853 C CA . ASP A 1 104 ? -13.548 4.360 15.479 1.00 95.62 104 ASP A CA 1
ATOM 854 C C . ASP A 1 104 ? -12.141 4.154 14.901 1.00 95.62 104 ASP A C 1
ATOM 856 O O . ASP A 1 104 ? -11.291 5.047 14.971 1.00 95.62 104 ASP A O 1
ATOM 860 N N . VAL A 1 105 ? -11.917 3.010 14.248 1.00 96.88 105 VAL A N 1
ATOM 861 C CA . VAL A 1 105 ? -10.655 2.703 13.550 1.00 96.88 105 VAL A CA 1
ATOM 862 C C . VAL A 1 105 ? -10.914 2.391 12.079 1.00 96.88 105 VAL A C 1
ATOM 864 O O . VAL A 1 105 ? -11.760 1.561 11.740 1.00 96.88 105 VAL A O 1
ATOM 867 N N . LEU A 1 106 ? -10.155 3.039 11.194 1.00 97.88 106 LEU A N 1
ATOM 868 C CA . LEU A 1 106 ? -10.119 2.723 9.769 1.00 97.88 106 LEU A CA 1
ATOM 869 C C . LEU A 1 106 ? -8.944 1.790 9.453 1.00 97.88 106 LEU A C 1
ATOM 871 O O . LEU A 1 106 ? -7.787 2.149 9.635 1.00 97.88 106 LEU A O 1
ATOM 875 N N . PHE A 1 107 ? -9.217 0.614 8.909 1.00 98.25 107 PHE A N 1
ATOM 876 C CA . PHE A 1 107 ? -8.186 -0.234 8.317 1.00 98.25 107 PHE A CA 1
ATOM 877 C C . PHE A 1 107 ? -8.094 0.057 6.822 1.00 98.25 107 PHE A C 1
ATOM 879 O O . PHE A 1 107 ? -9.112 0.053 6.133 1.00 98.25 107 PHE A O 1
ATOM 886 N N . VAL A 1 108 ? -6.893 0.314 6.313 1.00 98.38 108 VAL A N 1
ATOM 887 C CA . VAL A 1 108 ? -6.651 0.553 4.886 1.00 98.38 108 VAL A CA 1
ATOM 888 C C . VAL A 1 108 ? -5.790 -0.581 4.355 1.00 98.38 108 VAL A C 1
ATOM 890 O O . VAL A 1 108 ? -4.646 -0.722 4.774 1.00 98.38 108 VAL A O 1
ATOM 893 N N . ILE A 1 109 ? -6.336 -1.384 3.449 1.00 98.56 109 ILE A N 1
ATOM 894 C CA . ILE A 1 109 ? -5.637 -2.490 2.790 1.00 98.56 109 ILE A CA 1
ATOM 895 C C . ILE A 1 109 ? -5.202 -2.001 1.409 1.00 98.56 109 ILE A C 1
ATOM 897 O O . ILE A 1 109 ? -6.036 -1.584 0.597 1.00 98.56 109 ILE A O 1
ATOM 901 N N . TYR A 1 110 ? -3.896 -2.014 1.151 1.00 98.50 110 TYR A N 1
ATOM 902 C CA . TYR A 1 110 ? -3.322 -1.429 -0.058 1.00 98.50 110 TYR A CA 1
ATOM 903 C C . TYR A 1 110 ? -2.083 -2.168 -0.547 1.00 98.50 110 TYR A C 1
ATOM 905 O O . TYR A 1 110 ? -1.509 -2.975 0.178 1.00 98.50 110 TYR A O 1
ATOM 913 N N . VAL A 1 111 ? -1.687 -1.894 -1.791 1.00 98.19 111 VAL A N 1
ATOM 914 C CA . VAL A 1 111 ? -0.393 -2.311 -2.338 1.00 98.19 111 VAL A CA 1
ATOM 915 C C . VAL A 1 111 ? 0.485 -1.081 -2.485 1.00 98.19 111 VAL A C 1
ATOM 917 O O . VAL A 1 111 ? 0.221 -0.186 -3.293 1.00 98.19 111 VAL A O 1
ATOM 920 N N . GLY A 1 112 ? 1.508 -1.023 -1.655 1.00 96.19 112 GLY A N 1
ATOM 921 C CA . GLY A 1 112 ? 2.429 0.082 -1.588 1.00 96.19 112 GLY A CA 1
ATOM 922 C C . GLY A 1 112 ? 3.737 -0.148 -2.320 1.00 96.19 112 GLY A C 1
ATOM 923 O O . GLY A 1 112 ? 3.864 -0.973 -3.227 1.00 96.19 112 GLY A O 1
ATOM 924 N N . ILE A 1 113 ? 4.711 0.640 -1.892 1.00 95.88 113 ILE A N 1
ATOM 925 C CA . ILE A 1 113 ? 6.078 0.665 -2.406 1.00 95.88 113 ILE A CA 1
ATOM 926 C C . ILE A 1 113 ? 7.100 0.304 -1.325 1.00 95.88 113 ILE A C 1
ATOM 928 O O . ILE A 1 113 ? 8.248 0.723 -1.409 1.00 95.88 113 ILE A O 1
ATOM 932 N N . GLY A 1 114 ? 6.706 -0.501 -0.333 1.00 93.56 114 GLY A N 1
ATOM 933 C CA . GLY A 1 114 ? 7.654 -1.113 0.597 1.00 93.56 114 GLY A CA 1
ATOM 934 C C . GLY A 1 114 ? 7.887 -0.376 1.914 1.00 93.56 114 GLY A C 1
ATOM 935 O O . GLY A 1 114 ? 8.830 -0.708 2.633 1.00 93.56 114 GLY A O 1
ATOM 936 N N . CYS A 1 115 ? 7.040 0.598 2.260 1.00 91.69 115 CYS A N 1
ATOM 937 C CA . C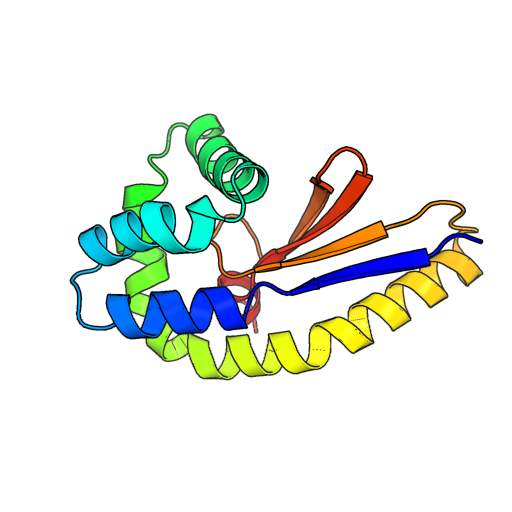YS A 1 115 ? 7.172 1.395 3.486 1.00 91.69 115 CYS A CA 1
ATOM 938 C C . CYS A 1 115 ? 6.896 0.594 4.782 1.00 91.69 115 CYS A C 1
ATOM 940 O O . CYS A 1 115 ? 7.230 1.041 5.875 1.00 91.69 115 CYS A O 1
ATOM 942 N N . GLY A 1 116 ? 6.264 -0.583 4.701 1.00 89.56 116 GLY A N 1
ATOM 943 C CA . GLY A 1 116 ? 5.988 -1.432 5.866 1.00 89.56 116 GLY A CA 1
ATOM 944 C C . GLY A 1 116 ? 4.795 -2.369 5.672 1.00 89.56 116 GLY A C 1
ATOM 945 O O . GLY A 1 116 ? 3.860 -2.052 4.943 1.00 89.56 116 GLY A O 1
ATOM 946 N N . ALA A 1 117 ? 4.798 -3.514 6.366 1.00 90.06 117 ALA A N 1
ATOM 947 C CA . ALA A 1 117 ? 3.658 -4.444 6.367 1.00 90.06 117 ALA A CA 1
ATOM 948 C C . ALA A 1 117 ? 2.422 -3.834 7.053 1.00 90.06 117 ALA A C 1
ATOM 950 O O . ALA A 1 117 ? 1.283 -4.104 6.670 1.00 90.06 117 ALA A O 1
ATOM 951 N N . GLY A 1 118 ? 2.642 -2.942 8.022 1.00 90.75 118 GLY A N 1
ATOM 952 C CA . GLY A 1 118 ? 1.620 -2.012 8.464 1.00 90.75 118 GLY A CA 1
ATOM 953 C C . GLY A 1 118 ? 2.101 -0.999 9.494 1.00 90.75 118 GLY A C 1
ATOM 954 O O . GLY A 1 118 ? 3.120 -1.195 10.153 1.00 90.75 118 GLY A O 1
ATOM 955 N N . TRP A 1 119 ? 1.351 0.093 9.635 1.00 93.00 119 TRP A N 1
ATOM 956 C CA . TRP A 1 119 ? 1.608 1.113 10.652 1.00 93.00 119 TRP A CA 1
ATOM 957 C C . TRP A 1 119 ? 0.321 1.795 11.129 1.00 93.00 119 TRP A C 1
ATOM 959 O O . TRP A 1 119 ? -0.632 1.992 10.367 1.00 93.00 119 TRP A O 1
ATOM 969 N N . ALA A 1 120 ? 0.309 2.195 12.402 1.00 95.56 120 ALA A N 1
ATOM 970 C CA . ALA A 1 120 ? -0.760 2.992 12.997 1.00 95.56 120 ALA A CA 1
ATOM 971 C C . ALA A 1 120 ? -0.535 4.487 12.714 1.00 95.56 120 ALA A C 1
ATOM 973 O O . ALA A 1 120 ? 0.556 5.017 12.913 1.00 95.56 120 ALA A O 1
ATOM 974 N N . THR A 1 121 ? -1.558 5.184 12.225 1.00 96.44 121 THR A N 1
ATOM 975 C CA . THR A 1 121 ? -1.490 6.599 11.831 1.00 96.44 121 THR A CA 1
ATOM 976 C C . THR A 1 121 ? -2.878 7.247 11.881 1.00 96.44 121 THR A C 1
ATOM 978 O O . THR A 1 121 ? -3.817 6.716 12.474 1.00 96.44 121 THR A O 1
ATOM 981 N N . ARG A 1 122 ? -3.019 8.417 11.254 1.00 96.81 122 ARG A N 1
ATOM 982 C CA . ARG A 1 122 ? -4.311 8.988 10.872 1.00 96.81 122 ARG A CA 1
ATOM 983 C C . ARG A 1 122 ? -4.505 8.914 9.365 1.00 96.81 122 ARG A C 1
ATOM 985 O O . ARG A 1 122 ? -3.544 9.169 8.649 1.00 96.81 122 ARG A O 1
ATOM 992 N N . TYR A 1 123 ? -5.713 8.620 8.905 1.00 96.75 123 TYR A N 1
ATOM 993 C CA . TYR A 1 123 ? -6.115 8.683 7.497 1.00 96.75 123 TYR A CA 1
ATOM 994 C C . TYR A 1 123 ? -7.475 9.378 7.407 1.00 96.75 123 TYR A C 1
ATOM 996 O O . TYR A 1 123 ? -8.367 9.064 8.199 1.00 96.75 123 TYR A O 1
ATOM 1004 N N . GLU A 1 124 ? -7.619 10.379 6.538 1.00 94.69 124 GLU A N 1
ATOM 1005 C CA . GLU A 1 124 ? -8.790 11.271 6.483 1.00 94.69 124 GLU A CA 1
ATOM 1006 C C . GLU A 1 124 ? -9.132 11.882 7.860 1.00 94.69 124 GLU A C 1
ATOM 1008 O O . GLU A 1 124 ? -10.291 12.015 8.259 1.00 94.69 124 GLU A O 1
ATOM 1013 N N . GLY A 1 125 ? -8.094 12.201 8.642 1.00 94.88 125 GLY A N 1
ATOM 1014 C CA . GLY A 1 125 ? -8.205 12.755 9.997 1.00 94.88 125 GLY A CA 1
ATOM 1015 C C . GLY A 1 125 ? -8.568 11.749 11.100 1.00 94.88 125 GLY A C 1
ATOM 1016 O O . GLY A 1 125 ? -8.544 12.112 12.280 1.00 94.88 125 GLY A O 1
ATOM 1017 N N . ARG A 1 126 ? -8.843 10.482 10.771 1.00 94.81 126 ARG A N 1
ATOM 1018 C CA . ARG A 1 126 ? -9.312 9.448 11.715 1.00 94.81 126 ARG A CA 1
ATOM 1019 C C . ARG A 1 126 ? -8.198 8.476 12.097 1.00 94.81 126 ARG A C 1
ATOM 1021 O O . ARG A 1 126 ? -7.318 8.260 11.269 1.00 94.81 126 ARG A O 1
ATOM 1028 N N . PRO A 1 127 ? -8.217 7.874 13.303 1.00 97.25 127 PRO A N 1
ATOM 1029 C CA . PRO A 1 127 ? -7.311 6.780 13.646 1.00 97.25 127 PRO A CA 1
ATOM 1030 C C . PRO A 1 127 ? -7.378 5.668 12.598 1.00 97.25 127 PRO A C 1
ATOM 1032 O O . PRO A 1 127 ? -8.467 5.219 12.230 1.00 97.25 127 PRO A O 1
ATOM 1035 N N . ALA A 1 128 ? -6.220 5.247 12.098 1.00 97.81 128 ALA A N 1
ATOM 1036 C CA . ALA A 1 128 ? -6.144 4.274 11.027 1.00 97.81 128 ALA A CA 1
ATOM 1037 C C . ALA A 1 128 ? -4.946 3.333 11.157 1.00 97.81 128 ALA A C 1
ATOM 1039 O O . ALA A 1 128 ? -3.886 3.721 11.646 1.00 97.81 128 ALA A O 1
ATOM 1040 N N . CYS A 1 129 ? -5.107 2.118 10.645 1.00 97.69 129 CYS A N 1
ATOM 1041 C CA . CYS A 1 129 ? -4.033 1.153 10.443 1.00 97.69 129 CYS A CA 1
ATOM 1042 C C . CYS A 1 129 ? -3.887 0.916 8.942 1.00 97.69 129 CYS A C 1
ATOM 1044 O O . CYS A 1 129 ? -4.824 0.428 8.306 1.00 97.69 129 CYS A O 1
ATOM 1046 N N . LEU A 1 130 ? -2.737 1.270 8.373 1.00 98.00 130 LEU A N 1
ATOM 1047 C CA . LEU A 1 130 ? -2.444 0.979 6.970 1.00 98.00 130 LEU A CA 1
ATOM 1048 C C . LEU A 1 130 ? -1.763 -0.386 6.896 1.00 98.00 130 LEU A C 1
ATOM 1050 O O . LEU A 1 130 ? -0.873 -0.657 7.696 1.00 98.00 130 LEU A O 1
ATOM 1054 N N . LEU A 1 131 ? -2.193 -1.232 5.965 1.00 98.12 131 LEU A N 1
ATOM 1055 C CA . LEU A 1 131 ? -1.761 -2.616 5.799 1.00 98.12 131 LEU A CA 1
ATOM 1056 C C . LEU A 1 131 ? -1.277 -2.824 4.356 1.00 98.12 131 LEU A C 1
ATOM 1058 O O . LEU A 1 131 ? -2.096 -2.916 3.437 1.00 98.12 131 LEU A O 1
ATOM 1062 N N . GLY A 1 132 ? 0.047 -2.843 4.176 1.00 97.88 132 GLY A N 1
ATOM 1063 C CA . GLY A 1 132 ? 0.717 -2.963 2.878 1.00 97.88 132 GLY A CA 1
ATOM 1064 C C . GLY A 1 132 ? 0.883 -4.426 2.476 1.00 97.88 132 GLY A C 1
ATOM 1065 O O . GLY A 1 132 ? 1.697 -5.154 3.050 1.00 97.88 132 GLY A O 1
ATOM 1066 N N . LEU A 1 133 ? 0.094 -4.879 1.504 1.00 98.25 133 LEU A N 1
ATOM 1067 C CA . LEU A 1 133 ? 0.043 -6.277 1.074 1.00 98.25 133 LEU A CA 1
ATOM 1068 C C . LEU A 1 133 ? 1.369 -6.768 0.482 1.00 98.25 133 LEU A C 1
ATOM 1070 O O . LEU A 1 133 ? 1.705 -7.937 0.652 1.00 98.25 133 LEU A O 1
ATOM 1074 N N . GLU A 1 134 ? 2.117 -5.904 -0.202 1.00 97.12 134 GLU A N 1
ATOM 1075 C CA . GLU A 1 134 ? 3.417 -6.219 -0.800 1.00 97.12 134 GLU A CA 1
ATOM 1076 C C . GLU A 1 134 ? 4.463 -6.606 0.247 1.00 97.12 134 GLU A C 1
ATOM 1078 O O . GLU A 1 134 ? 5.244 -7.528 0.001 1.00 97.12 134 GLU A O 1
ATOM 1083 N N . ASN A 1 135 ? 4.435 -5.949 1.411 1.00 96.00 135 ASN A N 1
ATOM 1084 C CA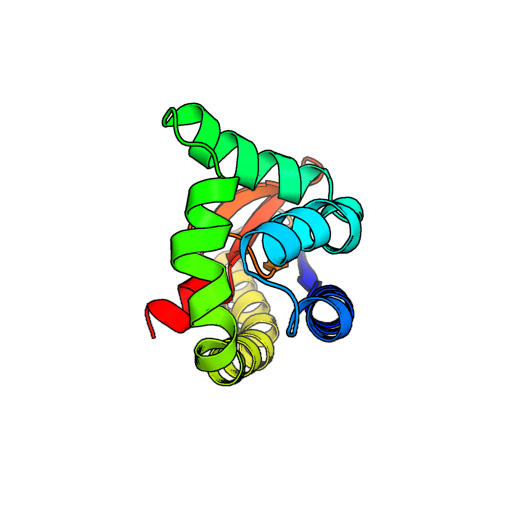 . ASN A 1 135 ? 5.325 -6.258 2.526 1.00 96.00 135 ASN A CA 1
ATOM 1085 C C . ASN A 1 135 ? 4.786 -7.418 3.360 1.00 96.00 135 ASN A C 1
ATOM 1087 O O . ASN A 1 135 ? 5.560 -8.281 3.751 1.00 96.00 135 ASN A O 1
ATOM 1091 N N . ILE A 1 136 ? 3.468 -7.507 3.578 1.00 97.06 136 ILE A N 1
ATOM 1092 C CA . ILE A 1 136 ? 2.873 -8.692 4.222 1.00 97.06 136 ILE A CA 1
ATOM 1093 C C . ILE A 1 136 ? 3.251 -9.966 3.446 1.00 97.06 136 ILE A C 1
ATOM 1095 O O . ILE A 1 136 ? 3.640 -10.966 4.034 1.00 97.06 136 ILE A O 1
ATOM 1099 N N . ALA A 1 137 ? 3.190 -9.932 2.114 1.00 96.81 137 ALA A N 1
ATOM 1100 C CA . ALA A 1 137 ? 3.560 -11.071 1.276 1.00 96.81 137 ALA A CA 1
ATOM 1101 C C . ALA A 1 137 ? 5.066 -11.402 1.285 1.00 96.81 137 ALA A C 1
ATOM 1103 O O . ALA A 1 137 ? 5.435 -12.552 1.014 1.00 96.81 137 ALA A O 1
ATOM 1104 N N . GLU A 1 138 ? 5.918 -10.406 1.543 1.00 95.00 138 GLU A N 1
ATOM 1105 C CA . GLU A 1 138 ? 7.371 -10.558 1.671 1.00 95.00 138 GLU A CA 1
ATOM 1106 C C . GLU A 1 138 ? 7.764 -11.234 2.985 1.00 95.00 138 GLU A C 1
ATOM 1108 O O . GLU A 1 138 ? 8.568 -12.164 2.959 1.00 95.00 138 GLU A O 1
ATOM 1113 N N . GLU A 1 139 ? 7.163 -10.806 4.096 1.00 91.00 139 GLU A N 1
ATOM 1114 C CA . GLU A 1 139 ? 7.497 -11.272 5.449 1.00 91.00 139 GLU A CA 1
ATOM 1115 C C . GLU A 1 139 ? 6.934 -12.672 5.774 1.00 91.00 139 GLU A C 1
ATOM 1117 O O . GLU A 1 139 ? 7.502 -13.385 6.603 1.00 91.00 139 GLU A O 1
ATOM 1122 N N . GLY A 1 140 ? 5.873 -13.107 5.081 1.00 78.94 140 GLY A N 1
ATOM 1123 C CA . GLY A 1 140 ? 5.248 -14.429 5.261 1.00 78.94 140 GLY A CA 1
ATOM 1124 C C . GLY A 1 140 ? 4.244 -14.484 6.405 1.00 78.94 140 GLY A C 1
ATOM 1125 O O . GLY A 1 140 ? 4.099 -15.591 6.971 1.00 78.94 140 GLY A O 1
#

pLDDT: mean 96.03, std 3.51, range [68.75, 98.56]

Secondary structure (DSSP, 8-state):
---EEEEE-HHHHHHHHHHHTTS-HHHHHHHIIIIIGGG-HHHHHHHHHHHHHTT--HHHHIIIIITTTHHHHHHHHHHHHHHHHHHHHHHHHHHHHHH---S-EEEEEE--SSS-SEEEEEETTEEEEEEEHHHHHHH-

Sequence (140 aa):
MATCRILDTWDDFLRFWAAAASLPPPAQADLWRADYMARYPELLRKQADDYTSQGVDWRDIAADRIFPRLPERLPRMQAARDRLPHVCVSIYERARATLDLDFDVLFVIYVGIGCGAGWATRYEGRPACLLGLENIAEEG

Foldseek 3Di:
DAEEAEAELVVQVVVLCVVQVPPQQLVSLVSCVVRSCVVVVVVVCVQQVLQVVVVHGLSCLRRPPQSVCPVVLVVQLVVCSVCVVVVVRVVVVCCCVPVVDPHYEYEYEEAGSPSDCWDWDDDPNGTYIYGHSSRSSVVD

Radius of gyration: 15.4 Å; chains: 1; bounding box: 38×28×46 Å